Protein AF-A0AAN0JZ80-F1 (afdb_monomer_lite)

Foldseek 3Di:
DCVVVVDDDDDWDDDDDPPDDDDPDPVVVVVCVVPVCPPPRDDPVDDDDDDDDPPDDDDDPCVVVVPDDPPPDPDDDDDDDDPDPVCPVVD

Organism: Amphimedon queenslandica (NCBI:txid400682)

pLDDT: mean 94.78, std 4.6, range [64.75, 97.81]

Sequence (91 aa):
MAERYGFEYELVQYKWPRWLHGQTEKQRLIWAYKILFLDVLFPLNIKKIIFVDADQVVRTDMKELLEEPLDGAPYGYTPFCDSRTDMDGFR

Structure (mmCIF, N/CA/C/O backbone):
data_AF-A0AAN0JZ80-F1
#
_entry.id   AF-A0AAN0JZ80-F1
#
loop_
_atom_site.group_PDB
_atom_site.id
_atom_site.type_symbol
_atom_site.label_atom_id
_atom_site.label_alt_id
_atom_site.label_comp_id
_atom_site.label_asym_id
_atom_site.label_entity_id
_atom_site.label_seq_id
_atom_site.pdbx_PDB_ins_code
_atom_site.Cartn_x
_atom_site.Cartn_y
_atom_site.Cartn_z
_atom_site.occupancy
_atom_site.B_iso_or_equiv
_atom_site.auth_seq_id
_atom_site.auth_comp_id
_atom_site.auth_asym_id
_atom_site.auth_atom_id
_atom_site.pdbx_PDB_model_num
ATOM 1 N N . MET A 1 1 ? -1.901 19.745 5.446 1.00 93.31 1 MET A N 1
ATOM 2 C CA . MET A 1 1 ? -2.157 19.000 4.190 1.00 93.31 1 MET A CA 1
ATOM 3 C C . MET A 1 1 ? -3.631 18.653 4.078 1.00 93.31 1 MET A C 1
ATOM 5 O O . MET A 1 1 ? -4.264 19.211 3.198 1.00 93.31 1 MET A O 1
ATOM 9 N N . ALA A 1 2 ? -4.168 17.846 4.999 1.00 96.88 2 ALA A N 1
ATOM 10 C CA . ALA A 1 2 ? -5.581 17.454 5.055 1.00 96.88 2 ALA A CA 1
ATOM 11 C C . ALA A 1 2 ? -6.567 18.619 4.844 1.00 96.88 2 ALA A C 1
ATOM 13 O O . ALA A 1 2 ? -7.327 18.598 3.889 1.00 96.88 2 ALA A O 1
ATOM 14 N N . GLU A 1 3 ? -6.472 19.687 5.646 1.00 96.50 3 GLU A N 1
ATOM 15 C CA . GLU A 1 3 ? -7.352 20.866 5.530 1.00 96.50 3 GLU A CA 1
ATOM 16 C C . GLU A 1 3 ? -7.268 21.557 4.159 1.00 96.50 3 GLU A C 1
ATOM 18 O O . GLU A 1 3 ? -8.278 21.927 3.574 1.00 96.50 3 GLU A O 1
ATOM 23 N N . ARG A 1 4 ? -6.056 21.690 3.608 1.00 97.56 4 ARG A N 1
ATOM 24 C CA . ARG A 1 4 ? -5.822 22.374 2.328 1.00 97.56 4 ARG A CA 1
ATOM 25 C C . ARG A 1 4 ? -6.370 21.598 1.129 1.00 97.56 4 ARG A C 1
ATOM 27 O O . ARG A 1 4 ? -6.781 22.218 0.156 1.00 97.56 4 ARG A O 1
ATOM 34 N N . TYR A 1 5 ? -6.301 20.270 1.176 1.00 97.25 5 TYR A N 1
ATOM 35 C CA . TYR A 1 5 ? -6.657 19.394 0.055 1.00 97.25 5 TYR A CA 1
ATOM 36 C C . TYR A 1 5 ? -7.956 18.607 0.289 1.00 97.25 5 TYR A C 1
ATOM 38 O O . TYR A 1 5 ? -8.344 17.831 -0.575 1.00 97.25 5 TYR A O 1
ATOM 46 N N . GLY A 1 6 ? -8.630 18.809 1.426 1.00 97.81 6 GLY A N 1
ATOM 47 C CA . GLY A 1 6 ? -9.945 18.238 1.720 1.00 97.81 6 GLY A CA 1
ATOM 48 C C . GLY A 1 6 ? -9.962 16.715 1.862 1.00 97.81 6 GLY A C 1
ATOM 49 O O . GLY A 1 6 ? -10.867 16.082 1.329 1.00 97.81 6 GLY A O 1
ATOM 50 N N . PHE A 1 7 ? -8.978 16.122 2.547 1.00 97.50 7 PHE A N 1
ATOM 51 C CA . PHE A 1 7 ? -8.934 14.670 2.774 1.00 97.50 7 PHE A CA 1
ATOM 52 C C . PHE A 1 7 ? -8.800 14.304 4.253 1.00 97.50 7 PHE A C 1
ATOM 54 O O . PHE A 1 7 ? -8.186 15.031 5.036 1.00 97.50 7 PHE A O 1
ATOM 61 N N . GLU A 1 8 ? -9.334 13.140 4.610 1.00 97.56 8 GLU A N 1
ATOM 62 C CA . GLU A 1 8 ? -9.171 12.516 5.923 1.00 97.56 8 GLU A CA 1
ATOM 63 C C . GLU A 1 8 ? -7.979 11.557 5.915 1.00 97.56 8 GLU A C 1
ATOM 65 O O . GLU A 1 8 ? -7.608 11.005 4.878 1.00 97.56 8 GLU A O 1
ATOM 70 N N . TYR A 1 9 ? -7.354 11.366 7.073 1.00 96.69 9 TYR A N 1
ATOM 71 C CA . TYR A 1 9 ? -6.239 10.441 7.216 1.00 96.69 9 TYR A CA 1
ATOM 72 C C . TYR A 1 9 ? -6.280 9.757 8.575 1.00 96.69 9 TYR A C 1
ATOM 74 O O . TYR A 1 9 ? -6.701 10.338 9.574 1.00 96.69 9 TYR A O 1
ATOM 82 N N . GLU A 1 10 ? -5.760 8.538 8.607 1.00 96.38 10 GLU A N 1
ATOM 83 C CA . GLU A 1 10 ? -5.573 7.765 9.824 1.00 96.38 10 GLU A CA 1
ATOM 84 C C . GLU A 1 10 ? -4.175 7.142 9.806 1.00 96.38 10 GLU A C 1
ATOM 86 O O . GLU A 1 10 ? -3.672 6.733 8.757 1.00 96.38 10 GLU A O 1
ATOM 91 N N . LEU A 1 11 ? -3.520 7.108 10.968 1.00 96.38 11 LEU A N 1
ATOM 92 C CA . LEU A 1 11 ? -2.230 6.448 11.131 1.00 96.38 11 LEU A CA 1
ATOM 93 C C . LEU A 1 11 ? -2.457 5.052 11.701 1.00 96.38 11 LEU A C 1
ATOM 95 O O . LEU A 1 11 ? -2.922 4.908 12.828 1.00 96.38 11 LEU A O 1
ATOM 99 N N . VAL A 1 12 ? -2.074 4.037 10.934 1.00 95.50 12 VAL A N 1
ATOM 100 C CA . VAL A 1 12 ? -2.170 2.632 11.335 1.00 95.50 12 VAL A CA 1
ATOM 101 C C . VAL A 1 12 ? -0.803 2.082 11.725 1.00 95.50 12 VAL A C 1
ATOM 103 O O . VAL A 1 12 ? 0.226 2.431 11.142 1.00 95.50 12 VAL A O 1
ATOM 106 N N . GLN A 1 13 ? -0.782 1.206 12.727 1.00 95.69 13 GLN A N 1
ATOM 107 C CA . GLN A 1 13 ? 0.432 0.557 13.205 1.00 95.69 13 GLN A CA 1
ATOM 108 C C . GLN A 1 13 ? 0.135 -0.883 13.614 1.00 95.69 13 GLN A C 1
ATOM 110 O O . GLN A 1 13 ? -0.789 -1.146 14.377 1.00 95.69 13 GLN A O 1
ATOM 115 N N . TYR A 1 14 ? 1.011 -1.799 13.203 1.00 96.12 14 TYR A N 1
ATOM 116 C CA . TYR A 1 14 ? 1.020 -3.174 13.686 1.00 96.12 14 TYR A CA 1
ATOM 117 C C . TYR A 1 14 ? 2.400 -3.538 14.234 1.00 96.12 14 TYR A C 1
ATOM 119 O O . TYR A 1 14 ? 3.433 -3.190 13.655 1.00 96.12 14 TYR A O 1
ATOM 127 N N . LYS A 1 15 ? 2.452 -4.219 15.379 1.00 96.19 15 LYS A N 1
ATOM 128 C CA . LYS A 1 15 ? 3.724 -4.626 15.985 1.00 96.19 15 LYS A CA 1
ATOM 129 C C . LYS A 1 15 ? 4.185 -5.949 15.383 1.00 96.19 15 LYS A C 1
ATOM 131 O O . LYS A 1 15 ? 3.434 -6.916 15.409 1.00 96.19 15 LYS A O 1
ATOM 136 N N . TRP A 1 16 ? 5.443 -6.006 14.941 1.00 97.12 16 TRP A N 1
ATOM 137 C CA . TRP A 1 16 ? 6.048 -7.240 14.438 1.00 97.12 16 TRP A CA 1
ATOM 138 C C . TRP A 1 16 ? 5.890 -8.395 15.450 1.00 97.12 16 TRP A C 1
ATOM 140 O O . TRP A 1 16 ? 6.349 -8.264 16.596 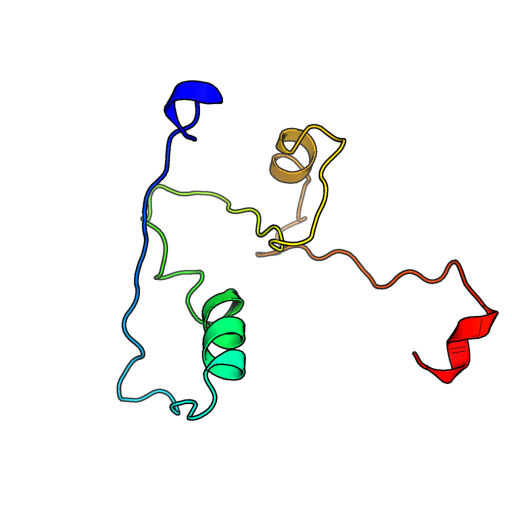1.00 97.12 16 TRP A O 1
ATOM 150 N N . PRO A 1 17 ? 5.244 -9.515 15.076 1.00 97.06 17 PRO A N 1
ATOM 151 C CA . PRO A 1 17 ? 5.016 -10.623 15.996 1.00 97.06 17 PRO A CA 1
ATOM 152 C C . PRO A 1 17 ? 6.318 -11.301 16.422 1.00 97.06 17 PRO A C 1
ATOM 154 O O . PRO A 1 17 ? 7.214 -11.513 15.612 1.00 97.06 17 PRO A O 1
ATOM 157 N N . ARG A 1 18 ? 6.415 -11.715 17.692 1.00 96.31 18 ARG A N 1
ATOM 158 C CA . ARG A 1 18 ? 7.636 -12.347 18.240 1.00 96.31 18 ARG A CA 1
ATOM 159 C C . ARG A 1 18 ? 8.016 -13.664 17.555 1.00 96.31 18 ARG A C 1
ATOM 161 O O . ARG A 1 18 ? 9.174 -14.053 17.608 1.00 96.31 18 ARG A O 1
ATOM 168 N N . TRP A 1 19 ? 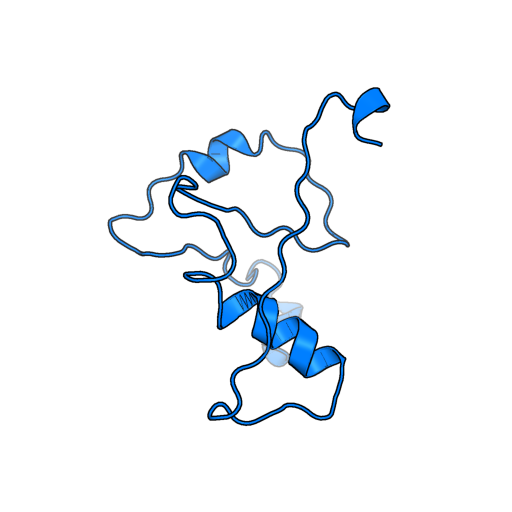7.040 -14.356 16.973 1.00 96.69 19 TRP A N 1
ATOM 169 C CA . TRP A 1 19 ? 7.228 -15.642 16.301 1.00 96.69 19 TRP A CA 1
ATOM 170 C C . TRP A 1 19 ? 7.683 -15.497 14.842 1.00 96.69 19 TRP A C 1
ATOM 172 O O . TRP A 1 19 ? 8.201 -16.454 14.276 1.00 96.69 19 TRP A O 1
ATOM 182 N N . LEU A 1 20 ? 7.504 -14.322 14.228 1.00 96.62 20 LEU A N 1
ATOM 183 C CA . LEU A 1 20 ? 7.902 -14.070 12.848 1.00 96.62 20 LEU A CA 1
ATOM 184 C C . LEU A 1 20 ? 9.362 -13.611 12.808 1.00 96.62 20 LEU A C 1
ATOM 186 O O . LEU A 1 20 ? 9.762 -12.735 13.576 1.00 96.62 20 LEU A O 1
ATOM 190 N N . HIS A 1 21 ? 10.154 -14.164 11.887 1.00 95.94 21 HIS A N 1
ATOM 191 C CA . HIS A 1 21 ? 11.573 -13.834 11.767 1.00 95.94 21 HIS A CA 1
ATOM 192 C C . HIS A 1 21 ? 11.791 -12.326 11.570 1.00 95.94 21 HIS A C 1
ATOM 194 O O . HIS A 1 21 ? 11.347 -11.749 10.579 1.00 95.94 21 HIS A O 1
ATOM 200 N N . GLY A 1 22 ? 12.464 -11.690 12.529 1.00 94.50 22 GLY A N 1
ATOM 201 C CA . GLY A 1 22 ? 12.719 -10.253 12.503 1.00 94.50 22 GLY A CA 1
ATOM 202 C C . GLY A 1 22 ? 13.687 -9.845 11.393 1.00 94.50 22 GLY A C 1
ATOM 203 O O . GLY A 1 22 ? 14.543 -10.620 10.979 1.00 94.50 22 GLY A O 1
ATOM 204 N N . GLN A 1 23 ? 13.572 -8.600 10.937 1.00 95.88 23 GLN A N 1
ATOM 205 C CA . GLN A 1 23 ? 14.523 -7.983 10.012 1.00 95.88 23 GLN A CA 1
ATOM 206 C C . GLN A 1 23 ? 15.404 -6.989 10.770 1.00 95.88 23 GLN A C 1
ATOM 208 O O . GLN A 1 23 ? 14.901 -6.175 11.544 1.00 95.88 23 GLN A O 1
ATOM 213 N N . THR A 1 24 ? 16.715 -7.046 10.548 1.00 94.25 24 THR A N 1
ATOM 214 C CA . THR A 1 24 ? 17.686 -6.111 11.142 1.00 94.25 24 THR A CA 1
ATOM 215 C C . THR A 1 24 ? 17.803 -4.818 10.338 1.00 94.25 24 THR A C 1
ATOM 217 O O . THR A 1 24 ? 18.044 -3.749 10.895 1.00 94.25 24 THR A O 1
ATOM 220 N N . GLU A 1 25 ? 17.603 -4.903 9.023 1.00 97.19 25 GLU A N 1
ATOM 221 C CA . GLU A 1 25 ? 17.675 -3.774 8.107 1.00 97.19 25 GLU A CA 1
ATOM 222 C C . GLU A 1 25 ? 16.330 -3.041 8.021 1.00 97.19 25 GLU A C 1
ATOM 224 O O . GLU A 1 25 ? 15.295 -3.625 7.685 1.00 97.19 25 GLU A O 1
ATOM 229 N N . LYS A 1 26 ? 16.349 -1.724 8.264 1.00 95.44 26 LYS A N 1
ATOM 230 C CA . LYS A 1 26 ? 15.145 -0.879 8.238 1.00 95.44 26 LYS A CA 1
ATOM 231 C C . LYS A 1 26 ? 14.410 -0.945 6.895 1.00 95.44 26 LYS A C 1
ATOM 233 O O . LYS A 1 26 ? 13.183 -0.948 6.879 1.00 95.44 26 LYS A O 1
ATOM 238 N N . GLN A 1 27 ? 15.138 -1.013 5.782 1.00 95.31 27 GLN A N 1
ATOM 239 C CA . GLN A 1 27 ? 14.543 -1.060 4.446 1.00 95.31 27 GLN A CA 1
ATOM 240 C C . GLN A 1 27 ? 13.742 -2.349 4.217 1.00 95.31 27 GLN A C 1
ATOM 242 O O . GLN A 1 27 ? 12.602 -2.288 3.761 1.00 95.31 27 GLN A O 1
ATOM 247 N N . ARG A 1 28 ? 14.280 -3.500 4.637 1.00 96.19 28 ARG A N 1
ATOM 248 C CA . ARG A 1 28 ? 13.572 -4.789 4.575 1.00 96.19 28 ARG A CA 1
ATOM 249 C C . ARG A 1 28 ? 12.325 -4.800 5.443 1.00 96.19 28 ARG A C 1
ATOM 251 O O . ARG A 1 28 ? 11.304 -5.344 5.036 1.00 96.19 28 ARG A O 1
ATOM 258 N N . LEU A 1 29 ? 12.399 -4.173 6.617 1.00 95.50 29 LEU A N 1
ATOM 259 C CA . LEU A 1 29 ? 11.239 -4.005 7.483 1.00 95.50 29 LEU A CA 1
ATOM 260 C C . LEU A 1 29 ? 10.152 -3.190 6.768 1.00 95.50 29 LEU A C 1
ATOM 262 O O . LEU A 1 29 ? 9.023 -3.657 6.683 1.00 95.50 29 LEU A O 1
ATOM 266 N N . ILE A 1 30 ? 10.489 -2.041 6.169 1.00 95.12 30 ILE A N 1
ATOM 267 C CA . ILE A 1 30 ? 9.527 -1.227 5.401 1.00 95.12 30 ILE A CA 1
ATOM 268 C C . ILE A 1 30 ? 8.865 -2.051 4.288 1.00 95.12 30 ILE A C 1
ATOM 270 O O . ILE A 1 30 ? 7.644 -2.025 4.167 1.00 95.12 30 ILE A O 1
ATOM 274 N N . TRP A 1 31 ? 9.636 -2.808 3.503 1.00 95.75 31 TRP A N 1
ATOM 275 C CA . TRP A 1 31 ? 9.081 -3.657 2.442 1.00 95.75 31 TRP A CA 1
ATOM 276 C C . TRP A 1 31 ? 8.162 -4.753 2.976 1.00 95.75 31 TRP A C 1
ATOM 278 O O . TRP A 1 31 ? 7.088 -4.970 2.425 1.00 95.75 31 TRP A O 1
ATOM 288 N N . ALA A 1 32 ? 8.537 -5.399 4.078 1.00 96.00 32 ALA A N 1
ATOM 289 C CA . ALA A 1 32 ? 7.715 -6.429 4.697 1.00 96.00 32 ALA A CA 1
ATOM 290 C C . ALA A 1 32 ? 6.360 -5.881 5.174 1.00 96.00 32 ALA A C 1
ATOM 292 O O . ALA A 1 32 ? 5.336 -6.528 4.973 1.00 96.00 32 ALA A O 1
ATOM 293 N N . TYR A 1 33 ? 6.321 -4.666 5.730 1.00 96.38 33 TYR A N 1
ATOM 294 C CA . TYR A 1 33 ? 5.064 -4.027 6.135 1.00 96.38 33 TYR A CA 1
ATOM 295 C C . TYR A 1 33 ? 4.122 -3.720 4.964 1.00 96.38 33 TYR A C 1
ATOM 297 O O . TYR A 1 33 ? 2.913 -3.665 5.176 1.00 96.38 33 TYR A O 1
ATOM 305 N N . LYS A 1 34 ? 4.642 -3.574 3.737 1.00 95.69 34 LYS A N 1
ATOM 306 C CA . LYS A 1 34 ? 3.813 -3.383 2.537 1.00 95.69 34 LYS A CA 1
ATOM 307 C C . LYS A 1 34 ? 3.061 -4.650 2.107 1.00 95.69 34 LYS A C 1
ATOM 309 O O . LYS A 1 34 ? 2.170 -4.536 1.277 1.00 95.69 34 LYS A O 1
ATOM 314 N N . ILE A 1 35 ? 3.416 -5.837 2.619 1.00 96.50 35 ILE A N 1
ATOM 315 C CA . ILE A 1 35 ? 2.842 -7.106 2.136 1.00 96.50 35 ILE A CA 1
ATOM 316 C C . ILE A 1 35 ? 2.387 -8.069 3.239 1.00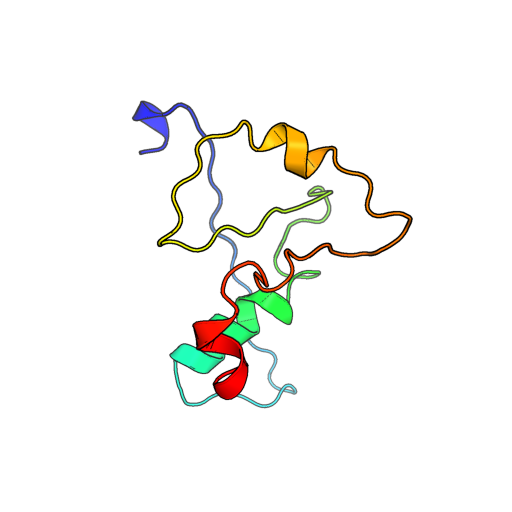 96.50 35 ILE A C 1
ATOM 318 O O . ILE A 1 35 ? 1.351 -8.706 3.092 1.00 96.50 35 ILE A O 1
ATOM 322 N N . LEU A 1 36 ? 3.112 -8.182 4.355 1.00 97.38 36 LEU A N 1
ATOM 323 C CA . LEU A 1 36 ? 2.873 -9.251 5.335 1.00 97.38 36 LEU A CA 1
ATOM 324 C C . LEU A 1 36 ? 1.654 -9.033 6.234 1.00 97.38 36 LEU A C 1
ATOM 326 O O . LEU A 1 36 ? 1.175 -9.992 6.824 1.00 97.38 36 LEU A O 1
ATOM 330 N N . PHE A 1 37 ? 1.200 -7.791 6.391 1.00 96.81 37 PHE A N 1
ATOM 331 C CA . PHE A 1 37 ? 0.202 -7.427 7.402 1.00 96.81 37 PHE A CA 1
ATOM 332 C C . PHE A 1 37 ? -1.035 -6.757 6.799 1.00 96.81 37 PHE A C 1
ATOM 334 O O . PHE A 1 37 ? -1.751 -6.063 7.509 1.00 96.81 37 PHE A O 1
ATOM 341 N N . LEU A 1 38 ? -1.275 -6.906 5.492 1.00 96.06 38 LEU A N 1
ATOM 342 C CA . LEU A 1 38 ? -2.369 -6.213 4.796 1.00 96.06 38 LEU A CA 1
ATOM 343 C C . LEU A 1 38 ? -3.758 -6.535 5.373 1.00 96.06 38 LEU A C 1
ATOM 345 O O . LEU A 1 38 ? -4.655 -5.703 5.311 1.00 96.06 38 LEU A O 1
ATOM 349 N N . ASP A 1 39 ? -3.923 -7.716 5.955 1.00 95.06 39 ASP A N 1
ATOM 350 C CA . ASP A 1 39 ? -5.149 -8.211 6.580 1.00 95.06 39 ASP A CA 1
ATOM 351 C C . ASP A 1 39 ? -5.372 -7.682 8.007 1.00 95.06 39 ASP A C 1
ATOM 353 O O . ASP A 1 39 ? -6.511 -7.461 8.412 1.00 95.06 39 ASP A O 1
ATOM 357 N N . VAL A 1 40 ? -4.298 -7.467 8.773 1.00 96.19 40 VAL A N 1
ATOM 358 C CA . VAL A 1 40 ? -4.369 -7.066 10.193 1.00 96.19 40 VAL A CA 1
ATOM 359 C C . VAL A 1 40 ? -3.999 -5.606 10.453 1.00 96.19 40 VAL A C 1
ATOM 361 O O . VAL A 1 40 ? -4.206 -5.111 11.561 1.00 96.19 40 VAL A O 1
ATOM 364 N N . LEU A 1 41 ? -3.422 -4.912 9.469 1.00 96.44 41 LEU A N 1
ATOM 365 C CA . LEU A 1 41 ? -2.994 -3.518 9.602 1.00 96.44 41 LEU A CA 1
ATOM 366 C C . LEU A 1 41 ? -4.173 -2.540 9.530 1.00 96.44 41 LEU A C 1
ATOM 368 O O . LEU A 1 41 ? -4.102 -1.471 10.132 1.00 96.44 41 LEU A O 1
ATOM 372 N N . PHE A 1 42 ? -5.239 -2.896 8.811 1.00 96.31 42 PHE A N 1
ATOM 373 C CA . PHE A 1 42 ? -6.383 -2.020 8.564 1.00 96.31 42 PHE A CA 1
ATOM 374 C C . PHE A 1 42 ? -7.632 -2.456 9.350 1.00 96.31 42 PHE A C 1
ATOM 376 O O . PHE A 1 42 ? -7.843 -3.651 9.564 1.00 96.31 42 PHE A O 1
ATOM 383 N N . PRO A 1 43 ? -8.493 -1.506 9.762 1.00 95.00 43 PRO A N 1
ATOM 384 C CA . PRO A 1 43 ? -9.793 -1.812 10.351 1.00 95.00 43 PRO A CA 1
ATOM 385 C C . PRO A 1 43 ? -10.688 -2.663 9.434 1.00 95.00 43 PRO A C 1
ATOM 387 O O . PRO A 1 43 ? -10.718 -2.472 8.219 1.00 95.00 43 PRO A O 1
ATOM 390 N N . LEU A 1 44 ? -11.496 -3.550 10.025 1.00 94.06 44 LEU A N 1
ATOM 391 C CA . LEU A 1 44 ? -12.351 -4.505 9.295 1.00 94.06 44 LEU A CA 1
ATOM 392 C C . LEU A 1 44 ? -13.428 -3.855 8.407 1.00 94.06 44 LEU A C 1
ATOM 394 O O . LEU A 1 44 ? -14.001 -4.515 7.543 1.00 94.06 44 LEU A O 1
ATOM 398 N N . ASN A 1 45 ? -13.746 -2.577 8.622 1.00 94.75 45 ASN A N 1
ATOM 399 C CA . ASN A 1 45 ? -14.694 -1.830 7.794 1.00 94.75 45 ASN A CA 1
ATOM 400 C C . ASN A 1 45 ? -14.090 -1.348 6.462 1.00 94.75 45 ASN A C 1
ATOM 402 O O . ASN A 1 45 ? -14.842 -0.891 5.596 1.00 94.75 45 ASN A O 1
ATOM 406 N N . ILE A 1 46 ? -12.771 -1.449 6.275 1.00 95.19 46 ILE A N 1
ATOM 407 C CA . ILE A 1 46 ? -12.099 -1.107 5.019 1.00 95.19 46 ILE A CA 1
ATOM 408 C C . ILE A 1 46 ? -12.201 -2.284 4.045 1.00 95.19 46 ILE A C 1
ATOM 410 O O . ILE A 1 46 ? -11.744 -3.386 4.327 1.00 95.19 46 ILE A O 1
ATOM 414 N N . LYS A 1 47 ? -12.807 -2.048 2.876 1.00 93.88 47 LYS A N 1
ATOM 415 C CA . LYS A 1 47 ? -13.091 -3.111 1.892 1.00 93.88 47 LYS A CA 1
ATOM 416 C C . LYS A 1 47 ? -11.973 -3.340 0.878 1.00 93.88 47 LYS A C 1
ATOM 418 O O . LYS A 1 47 ? -11.794 -4.456 0.408 1.00 93.88 47 LYS A O 1
ATOM 423 N N . LYS A 1 48 ? -11.288 -2.272 0.475 1.00 95.62 48 LYS A N 1
ATOM 424 C CA . LYS A 1 48 ? -10.244 -2.283 -0.552 1.00 95.62 48 LYS A CA 1
ATOM 425 C C . LYS A 1 48 ? -9.282 -1.136 -0.258 1.00 95.62 48 LYS A C 1
ATOM 427 O O . LYS A 1 48 ? -9.716 -0.063 0.157 1.00 95.62 48 LYS A O 1
ATOM 432 N N . ILE A 1 49 ? -7.997 -1.378 -0.469 1.00 95.94 49 ILE A N 1
ATOM 433 C CA . ILE A 1 49 ? -6.925 -0.392 -0.332 1.00 95.94 49 ILE A CA 1
ATOM 434 C C . ILE A 1 49 ? -6.155 -0.318 -1.645 1.00 95.94 49 ILE A C 1
ATOM 436 O O . ILE A 1 49 ? -6.061 -1.310 -2.368 1.00 95.94 49 ILE A O 1
ATOM 440 N N . ILE A 1 50 ? -5.589 0.849 -1.936 1.00 97.12 50 ILE A N 1
ATOM 441 C CA . ILE A 1 50 ? -4.671 1.037 -3.057 1.00 97.12 50 ILE A CA 1
ATOM 442 C C . ILE A 1 50 ? -3.350 1.522 -2.479 1.00 97.12 50 ILE A C 1
ATOM 444 O O . ILE A 1 50 ? -3.309 2.517 -1.756 1.00 97.12 50 ILE A O 1
ATOM 448 N N . PHE A 1 51 ? -2.274 0.806 -2.788 1.00 96.56 51 PHE A N 1
ATOM 449 C CA . PHE A 1 51 ? -0.929 1.211 -2.413 1.00 96.56 51 PHE A CA 1
ATOM 450 C C . PHE A 1 51 ? -0.315 2.059 -3.534 1.00 96.56 51 PHE A C 1
ATOM 452 O O . PHE A 1 51 ? -0.283 1.632 -4.685 1.00 96.56 51 PHE A O 1
ATOM 459 N N . VAL A 1 52 ? 0.170 3.2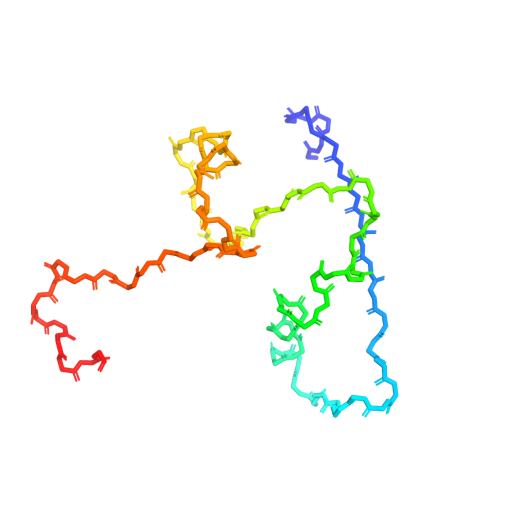51 -3.186 1.00 96.81 52 VAL A N 1
ATOM 460 C CA . VAL A 1 52 ? 0.854 4.181 -4.096 1.00 96.81 52 VAL A CA 1
ATOM 461 C C . VAL A 1 52 ? 2.221 4.481 -3.493 1.00 96.81 52 VAL A C 1
ATOM 463 O O . VAL A 1 52 ? 2.310 4.857 -2.321 1.00 96.81 52 VAL A O 1
ATOM 466 N N . ASP A 1 53 ? 3.289 4.286 -4.266 1.00 96.12 53 ASP A N 1
ATOM 467 C CA . ASP A 1 53 ? 4.639 4.602 -3.794 1.00 96.12 53 ASP A CA 1
ATOM 468 C C . ASP A 1 53 ? 4.842 6.122 -3.685 1.00 96.12 53 ASP A C 1
ATOM 470 O O . ASP A 1 53 ? 4.266 6.914 -4.428 1.00 96.12 53 ASP A O 1
ATOM 474 N N . ALA A 1 54 ? 5.666 6.545 -2.724 1.00 95.50 54 ALA A N 1
ATOM 475 C CA . ALA A 1 54 ? 5.796 7.955 -2.345 1.00 95.50 54 ALA A CA 1
ATOM 476 C C . ALA A 1 54 ? 6.436 8.850 -3.425 1.00 95.50 54 ALA A C 1
ATOM 478 O O . ALA A 1 54 ? 6.340 10.073 -3.338 1.00 95.50 54 ALA A O 1
ATOM 479 N N . ASP A 1 55 ? 7.111 8.256 -4.408 1.00 96.81 55 ASP A N 1
ATOM 480 C CA . ASP A 1 55 ? 7.748 8.931 -5.541 1.00 96.81 55 ASP A CA 1
ATOM 481 C C . ASP A 1 55 ? 6.867 8.965 -6.804 1.00 96.81 55 ASP A C 1
ATOM 483 O O . ASP A 1 55 ? 7.266 9.539 -7.821 1.00 96.81 55 ASP A O 1
ATOM 487 N N . GLN A 1 56 ? 5.659 8.393 -6.753 1.00 96.31 56 GLN A N 1
ATOM 488 C CA . GLN A 1 56 ? 4.748 8.354 -7.892 1.00 96.31 56 GLN A CA 1
ATOM 489 C C . GLN A 1 56 ? 3.977 9.667 -8.080 1.00 96.31 56 GLN A C 1
ATOM 491 O O . GLN A 1 56 ? 3.645 10.385 -7.136 1.00 96.31 56 GLN A O 1
ATOM 496 N N . VAL A 1 57 ? 3.636 9.955 -9.339 1.00 97.25 57 VAL A N 1
ATOM 497 C CA . VAL A 1 57 ? 2.758 11.065 -9.728 1.00 97.25 57 VAL A CA 1
ATOM 498 C C . VAL A 1 57 ? 1.515 10.495 -10.393 1.00 97.25 57 VAL A C 1
ATOM 500 O O . VAL A 1 57 ? 1.603 9.849 -11.436 1.00 97.25 57 VAL A O 1
ATOM 503 N N . VAL A 1 58 ? 0.353 10.783 -9.814 1.00 97.19 58 VAL A N 1
ATOM 504 C CA . VAL A 1 58 ? -0.945 10.347 -10.333 1.00 97.19 58 VAL A CA 1
ATOM 505 C C . VAL A 1 58 ? -1.548 11.448 -11.203 1.00 97.19 58 VAL A C 1
ATOM 507 O O . VAL A 1 58 ? -1.594 12.610 -10.802 1.00 97.19 58 VAL A O 1
ATOM 510 N N . ARG A 1 59 ? -1.996 11.086 -12.410 1.00 97.62 59 ARG A N 1
ATOM 511 C CA . ARG A 1 59 ? -2.639 12.000 -13.377 1.00 97.62 59 ARG A CA 1
ATOM 512 C C . ARG A 1 59 ? -4.055 11.570 -13.779 1.00 97.62 59 ARG A C 1
ATOM 514 O O . ARG A 1 59 ? -4.645 12.200 -14.649 1.00 97.62 59 ARG A O 1
ATOM 521 N N . THR A 1 60 ? -4.573 10.521 -13.148 1.00 97.31 60 THR A N 1
ATOM 522 C CA . THR A 1 60 ? -5.876 9.904 -13.431 1.00 97.31 60 THR A CA 1
ATOM 523 C C . THR A 1 60 ? -6.723 9.902 -12.160 1.00 97.31 60 THR A C 1
ATOM 525 O O . THR A 1 60 ? -6.184 10.059 -11.061 1.00 97.31 60 THR A O 1
ATOM 528 N N . ASP A 1 61 ? -8.038 9.726 -12.288 1.00 96.81 61 ASP A N 1
ATOM 529 C CA . ASP A 1 61 ? -8.903 9.493 -11.133 1.00 96.81 61 ASP A CA 1
ATOM 530 C C . ASP A 1 61 ? -8.650 8.089 -10.553 1.00 96.81 61 ASP A C 1
ATOM 532 O O . ASP A 1 61 ? -8.876 7.069 -11.200 1.00 96.81 61 ASP A O 1
ATOM 536 N N . MET A 1 62 ? -8.186 8.031 -9.302 1.00 96.75 62 MET A N 1
ATOM 537 C CA . MET A 1 62 ? -7.901 6.775 -8.596 1.00 96.75 62 MET A CA 1
ATOM 538 C C . MET A 1 62 ? -9.150 5.924 -8.353 1.00 96.75 62 MET A C 1
ATOM 540 O O . MET A 1 62 ? -9.029 4.734 -8.046 1.00 96.75 62 MET A O 1
ATOM 544 N N . LYS A 1 63 ? -10.346 6.505 -8.485 1.00 96.25 63 LYS A N 1
ATOM 545 C CA . LYS A 1 63 ? -11.604 5.768 -8.398 1.00 96.25 63 LYS A CA 1
ATOM 546 C C . LYS A 1 63 ? -11.714 4.691 -9.479 1.00 96.25 63 LYS A C 1
ATOM 548 O O . LYS A 1 63 ? -12.207 3.610 -9.176 1.00 96.25 63 LYS A O 1
ATOM 553 N N . GLU A 1 64 ? -11.188 4.943 -10.678 1.00 96.50 64 GLU A N 1
ATOM 554 C CA . GLU A 1 64 ? -11.170 3.958 -11.768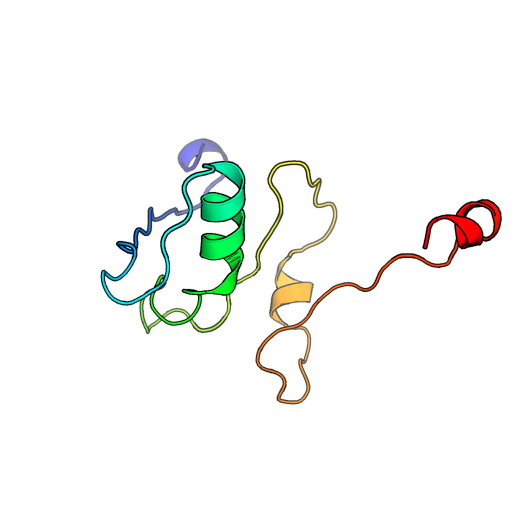 1.00 96.50 64 GLU A CA 1
ATOM 555 C C . GLU A 1 64 ? -10.445 2.677 -11.329 1.00 96.50 64 GLU A C 1
ATOM 557 O O . GLU A 1 64 ? -10.974 1.577 -11.452 1.00 96.50 64 GLU A O 1
ATOM 562 N N . LEU A 1 65 ? -9.281 2.819 -10.684 1.00 96.31 65 LEU A N 1
ATOM 563 C CA . LEU A 1 65 ? -8.517 1.683 -10.164 1.00 96.31 65 LEU A CA 1
ATOM 564 C C . LEU A 1 65 ? -9.218 0.981 -8.986 1.00 96.31 65 LEU A C 1
ATOM 566 O O . LEU A 1 65 ? -9.074 -0.227 -8.796 1.00 96.31 65 LEU A O 1
ATOM 570 N N . LEU A 1 66 ? -9.978 1.721 -8.176 1.00 95.19 66 LEU A N 1
ATOM 571 C CA . LEU A 1 66 ? -10.761 1.141 -7.083 1.00 95.19 66 LEU A CA 1
ATOM 572 C C . LEU A 1 66 ? -11.910 0.267 -7.609 1.00 95.19 66 LEU A C 1
ATOM 574 O O . LEU A 1 66 ? -12.250 -0.738 -6.976 1.00 95.19 66 LEU A O 1
ATOM 578 N N . GLU A 1 67 ? -12.509 0.648 -8.734 1.00 96.19 67 GLU A N 1
ATOM 579 C CA . GLU A 1 67 ? -13.659 -0.024 -9.348 1.00 96.19 67 GLU A CA 1
ATOM 580 C C . GLU A 1 67 ? -13.261 -1.163 -10.298 1.00 96.19 67 GLU A C 1
ATOM 582 O O . GLU A 1 67 ? -14.097 -2.018 -10.587 1.00 96.19 67 GLU A O 1
ATOM 587 N N . GLU A 1 68 ? -11.988 -1.233 -10.695 1.00 95.94 68 GLU A N 1
ATOM 588 C CA . GLU A 1 68 ? -11.468 -2.276 -11.581 1.00 95.94 68 GLU A CA 1
ATOM 589 C C . GLU A 1 68 ? -11.758 -3.699 -11.043 1.00 95.94 68 GLU A C 1
ATOM 591 O O . GLU A 1 68 ? -11.513 -3.989 -9.853 1.00 95.94 68 GLU A O 1
ATOM 596 N N . PRO A 1 69 ? -12.298 -4.604 -11.889 1.00 95.94 69 PRO A N 1
ATOM 597 C CA . PRO A 1 69 ? -12.565 -5.982 -11.507 1.00 95.94 69 PRO A CA 1
ATOM 598 C C . PRO A 1 69 ? -11.258 -6.760 -11.323 1.00 95.94 69 PRO A C 1
ATOM 600 O O . PRO A 1 69 ? -10.344 -6.694 -12.135 1.00 95.94 69 PRO A O 1
ATOM 603 N N . LEU A 1 70 ? -11.186 -7.537 -10.241 1.00 97.00 70 LEU A N 1
ATOM 604 C CA . LEU A 1 70 ? -10.058 -8.435 -9.962 1.00 97.00 70 LEU A CA 1
ATOM 605 C C . LEU A 1 70 ? -10.380 -9.904 -10.275 1.00 97.00 70 LEU A C 1
ATOM 607 O O . LEU A 1 70 ? -9.580 -10.776 -9.959 1.00 97.00 70 LEU A O 1
ATOM 611 N N . ASP A 1 71 ? -11.564 -10.198 -10.822 1.00 95.62 71 ASP A N 1
ATOM 612 C CA . ASP A 1 71 ? -12.006 -11.550 -11.208 1.00 95.62 71 ASP A CA 1
ATOM 613 C C . ASP A 1 71 ? -11.809 -12.626 -10.121 1.00 95.62 71 ASP A C 1
ATOM 615 O O . ASP A 1 71 ? -11.447 -13.772 -10.380 1.00 95.62 71 ASP A O 1
ATOM 619 N N . GLY A 1 72 ? -12.058 -12.247 -8.863 1.00 95.75 72 GLY A N 1
ATOM 620 C CA . GLY A 1 72 ? -11.907 -13.117 -7.692 1.00 95.75 72 GLY A CA 1
ATOM 621 C C . GLY A 1 72 ? -10.503 -13.134 -7.077 1.00 95.75 72 GLY A C 1
ATOM 622 O O . GLY A 1 72 ? -10.316 -13.761 -6.034 1.00 95.75 72 GLY A O 1
ATOM 623 N N . ALA A 1 73 ? -9.530 -12.429 -7.659 1.00 97.69 73 ALA A N 1
ATOM 624 C CA . ALA A 1 73 ? -8.208 -12.268 -7.068 1.00 97.69 73 ALA A CA 1
ATOM 625 C C . ALA A 1 73 ? -8.241 -11.323 -5.844 1.00 97.69 73 ALA A C 1
ATOM 627 O O . ALA A 1 73 ? -8.961 -10.321 -5.848 1.00 97.69 73 ALA A O 1
ATOM 628 N N . PRO A 1 74 ? -7.441 -11.601 -4.795 1.00 96.25 74 PRO A N 1
ATOM 629 C CA . PRO A 1 74 ? -7.398 -10.775 -3.586 1.00 96.25 74 PRO A CA 1
ATOM 630 C C . PRO A 1 74 ? -6.634 -9.453 -3.771 1.00 96.25 74 PRO A C 1
ATOM 632 O O . PRO A 1 74 ? -6.834 -8.520 -2.997 1.00 96.25 74 PRO A O 1
ATOM 635 N N . TYR A 1 75 ? -5.752 -9.365 -4.770 1.00 96.81 75 TYR A N 1
ATOM 636 C CA . TYR A 1 75 ? -4.957 -8.177 -5.079 1.00 96.81 75 TYR A CA 1
ATOM 637 C C . TYR A 1 75 ? -4.600 -8.131 -6.571 1.00 96.81 75 TYR A C 1
ATOM 639 O O . TYR A 1 75 ? -4.497 -9.170 -7.222 1.00 96.81 75 TYR A O 1
ATOM 647 N N . GLY A 1 76 ? -4.385 -6.924 -7.098 1.00 96.75 76 GLY A N 1
ATOM 648 C CA . GLY A 1 76 ? -3.926 -6.673 -8.467 1.00 96.75 76 GLY A CA 1
ATOM 649 C C . GLY A 1 76 ? -2.589 -5.928 -8.477 1.00 96.75 76 GLY A C 1
ATOM 650 O O . GLY A 1 76 ? -2.322 -5.127 -7.583 1.00 96.75 76 GLY A O 1
ATOM 651 N N . TYR A 1 77 ? -1.758 -6.194 -9.486 1.00 96.69 77 TYR A N 1
ATOM 652 C CA . TYR A 1 77 ? -0.459 -5.545 -9.693 1.00 96.69 77 TYR A CA 1
ATOM 653 C C . TYR A 1 77 ? -0.313 -5.079 -11.138 1.00 96.69 77 TYR A C 1
ATOM 655 O O . TYR A 1 77 ? -0.841 -5.702 -12.059 1.00 96.69 77 TYR A O 1
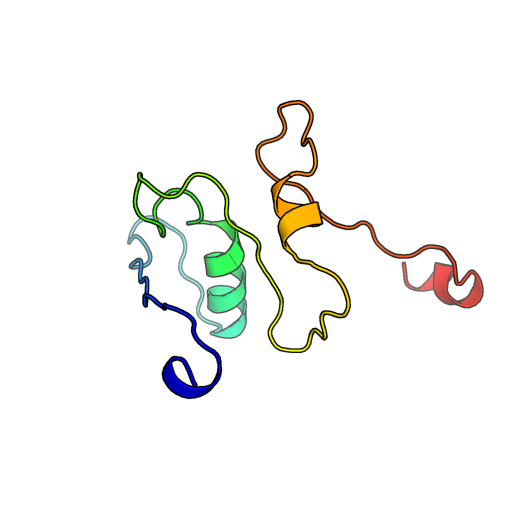ATOM 663 N N . THR A 1 78 ? 0.455 -4.011 -11.338 1.00 95.44 78 THR A N 1
ATOM 664 C CA . THR A 1 78 ? 0.882 -3.584 -12.670 1.00 95.44 78 THR A CA 1
ATOM 665 C C . THR A 1 78 ? 2.087 -4.418 -13.125 1.00 95.44 78 THR A C 1
ATOM 667 O O . THR A 1 78 ? 3.025 -4.619 -12.348 1.00 95.44 78 THR A O 1
ATOM 670 N N . PRO A 1 79 ? 2.090 -4.943 -14.363 1.00 95.00 79 PRO A N 1
ATOM 671 C CA . PRO A 1 79 ? 3.223 -5.701 -14.881 1.00 95.00 79 PRO A CA 1
ATOM 672 C C . PRO A 1 79 ? 4.411 -4.784 -15.203 1.00 95.00 79 PRO A C 1
ATOM 674 O O . PRO A 1 79 ? 4.265 -3.572 -15.373 1.00 95.00 79 PRO A O 1
ATOM 677 N N . PHE A 1 80 ? 5.599 -5.375 -15.347 1.00 94.00 80 PHE A N 1
ATOM 678 C CA . PHE A 1 80 ? 6.754 -4.662 -15.890 1.00 94.00 80 PHE A CA 1
ATOM 679 C C . PHE A 1 80 ? 6.521 -4.271 -17.352 1.00 94.00 80 PHE A C 1
ATOM 681 O O . PHE A 1 80 ? 6.069 -5.091 -18.151 1.00 94.00 80 PHE A O 1
ATOM 688 N N . CYS A 1 81 ? 6.910 -3.047 -17.712 1.00 91.88 81 CYS A N 1
ATOM 689 C CA . CYS A 1 81 ? 6.862 -2.561 -19.088 1.00 91.88 81 CYS A CA 1
ATOM 690 C C . CYS A 1 81 ? 7.737 -3.409 -20.026 1.00 91.88 81 CYS A C 1
ATOM 692 O O . CYS A 1 81 ? 8.832 -3.828 -19.656 1.00 91.88 81 CYS A O 1
ATOM 694 N N . ASP A 1 82 ? 7.271 -3.612 -21.255 1.00 90.25 82 ASP A N 1
ATOM 695 C CA . ASP A 1 82 ? 7.937 -4.365 -22.328 1.00 90.25 82 ASP A CA 1
ATOM 696 C C . ASP A 1 82 ? 8.174 -3.542 -23.604 1.00 90.25 82 ASP A C 1
ATOM 698 O O . ASP A 1 82 ? 8.735 -4.033 -24.575 1.00 90.25 82 ASP A O 1
ATOM 702 N N . SER A 1 83 ? 7.801 -2.264 -23.596 1.00 91.75 83 SER A N 1
ATOM 703 C CA . SER A 1 83 ? 7.888 -1.383 -24.763 1.00 91.75 83 SER A CA 1
ATOM 704 C C . SER A 1 83 ? 9.316 -1.025 -25.198 1.00 91.75 83 SER A C 1
ATOM 706 O O . SER A 1 83 ? 9.497 -0.462 -26.277 1.00 91.75 83 SER A O 1
ATOM 708 N N . ARG A 1 84 ? 10.331 -1.319 -24.375 1.00 87.12 84 ARG A N 1
ATOM 709 C CA . ARG A 1 84 ? 11.745 -1.000 -24.623 1.00 87.12 84 ARG A CA 1
ATOM 710 C C . ARG A 1 84 ? 12.575 -2.264 -24.837 1.00 87.12 84 ARG A C 1
ATOM 712 O O . ARG A 1 84 ? 13.038 -2.870 -23.877 1.00 87.12 84 ARG A O 1
ATOM 719 N N . THR A 1 85 ? 12.791 -2.614 -26.102 1.00 87.06 85 THR A N 1
ATOM 720 C CA . THR A 1 85 ? 13.536 -3.815 -26.525 1.00 87.06 85 THR A CA 1
ATOM 721 C C . THR A 1 85 ? 15.047 -3.721 -26.286 1.00 87.06 85 THR A C 1
ATOM 723 O O . THR A 1 85 ? 15.745 -4.727 -26.250 1.00 87.06 85 THR A O 1
ATOM 726 N N . ASP A 1 86 ? 15.592 -2.514 -26.127 1.00 87.88 86 ASP A N 1
ATOM 727 C CA . ASP A 1 86 ? 17.007 -2.276 -25.808 1.00 87.88 86 ASP A CA 1
ATOM 728 C C . ASP A 1 86 ? 17.386 -2.710 -24.381 1.00 87.88 86 ASP A C 1
ATOM 730 O O . ASP A 1 86 ? 18.566 -2.898 -24.082 1.00 87.88 86 ASP A O 1
ATOM 734 N N . MET A 1 87 ? 16.391 -2.907 -23.513 1.00 87.06 87 MET A N 1
ATOM 735 C CA . MET A 1 87 ? 16.567 -3.252 -22.101 1.00 87.06 87 MET A CA 1
ATOM 736 C C . MET A 1 87 ? 16.342 -4.740 -21.794 1.00 87.06 87 MET A C 1
ATOM 738 O O . MET A 1 87 ? 16.460 -5.135 -20.634 1.00 87.06 87 MET A O 1
ATOM 742 N N . ASP A 1 88 ? 16.074 -5.578 -22.801 1.00 80.00 88 ASP A N 1
ATOM 743 C CA . ASP A 1 88 ? 15.737 -6.998 -22.605 1.00 80.00 88 ASP A CA 1
ATOM 744 C C . ASP A 1 88 ? 16.847 -7.798 -21.895 1.00 80.00 88 ASP A C 1
ATOM 746 O O . ASP A 1 88 ? 16.562 -8.776 -21.211 1.00 80.00 88 ASP A O 1
ATOM 750 N N . GLY A 1 89 ? 18.110 -7.366 -21.986 1.00 83.19 89 GLY A N 1
ATOM 751 C CA . GLY A 1 89 ? 19.238 -8.009 -21.296 1.00 83.19 89 GLY A CA 1
ATOM 752 C C . GLY A 1 89 ? 19.315 -7.767 -19.779 1.00 83.19 89 GLY A C 1
ATOM 753 O O . GLY A 1 89 ? 20.112 -8.422 -19.112 1.00 83.19 89 GLY A O 1
ATOM 754 N N . PHE A 1 90 ? 18.526 -6.834 -19.236 1.00 81.25 90 PHE A N 1
ATOM 755 C CA . PHE A 1 90 ? 18.472 -6.498 -17.801 1.00 81.25 90 PHE A CA 1
ATOM 756 C C . PHE A 1 90 ? 17.179 -6.956 -17.126 1.00 81.25 90 PHE A C 1
ATOM 758 O O . PHE A 1 90 ? 16.953 -6.634 -15.956 1.00 81.25 90 PHE A O 1
ATOM 765 N N . ARG A 1 91 ? 16.316 -7.626 -17.886 1.00 64.75 91 ARG A N 1
ATOM 766 C CA . ARG A 1 91 ? 15.019 -8.084 -17.416 1.00 64.75 91 ARG A CA 1
ATOM 767 C C . ARG A 1 91 ? 15.125 -9.383 -16.626 1.00 64.75 91 ARG A C 1
ATOM 769 O O . ARG A 1 91 ? 16.003 -10.211 -16.951 1.00 64.75 91 ARG A O 1
#

Secondary structure (DSSP, 8-state):
-HHHHT--------PPPTTSPP-SSHHHHHHHHTTTTTTTSS-TT--------TT----S-HHHHHH---TT-S---PPPP---GGGGGG-

Radius of gyration: 17.15 Å; chains: 1; bounding box: 34×38×45 Å

InterPro domains:
  IPR009448 UDP-glucose:Glycoprotein Glucosyltransferase [PTHR11226] (1-91)
  IPR029044 Nucleotide-diphospho-sugar transferases [G3DSA:3.90.550.10] (1-90)
  IPR029044 Nucleotide-diphospho-sugar transferases [SSF53448] (3-84)
  IPR040497 Glucosyltransferase 24, catalytic domain [PF18404] (1-91)